Protein AF-A0A7V0I9E2-F1 (afdb_monomer_lite)

pLDDT: mean 89.2, std 16.23, range [35.03, 98.44]

Sequence (80 aa):
MAAAGARNDVPRLFVPGIAWDSRGVRPGDLFFALPGARCDGHDFIPEAIAKGAVAVIGERELPDLPVPYVRVPDAREALG

Foldseek 3Di:
DDDPPDPPPADDADAPEEEADLVPAAARHEYEQACDPVDTSVVCVVSNVVRHHQEYEYADDDPDDPHHYHHDPHSVVVVD

Secondary structure (DSSP, 8-state):
------S--S-------EESSGGG--TTPEEE--B-SS-BGGGGHHHHHHTT--EEEESS--PPPSS-EEE-S-HHHHH-

Structure (mmCIF, N/CA/C/O backbone):
data_AF-A0A7V0I9E2-F1
#
_entry.id   AF-A0A7V0I9E2-F1
#
loop_
_atom_site.group_PDB
_atom_site.id
_atom_site.type_symbol
_atom_site.label_atom_id
_atom_site.label_alt_id
_atom_site.label_comp_id
_atom_site.label_asym_id
_atom_site.label_entity_id
_atom_site.label_seq_id
_atom_site.pdbx_PDB_ins_code
_atom_site.Cartn_x
_atom_site.Cartn_y
_atom_site.Cartn_z
_atom_site.occupancy
_atom_site.B_iso_or_equiv
_atom_site.auth_seq_id
_atom_site.auth_comp_id
_atom_site.auth_asym_id
_atom_site.auth_atom_id
_atom_site.pdbx_PDB_model_num
ATOM 1 N N . MET A 1 1 ? 30.071 -8.219 12.538 1.00 38.66 1 MET A N 1
ATOM 2 C CA . MET A 1 1 ? 29.169 -7.081 12.265 1.00 38.66 1 MET A CA 1
ATOM 3 C C . MET A 1 1 ? 27.797 -7.680 11.999 1.00 38.66 1 MET A C 1
ATOM 5 O O . MET A 1 1 ? 27.732 -8.598 11.196 1.00 38.66 1 MET A O 1
ATOM 9 N N . ALA A 1 2 ? 26.805 -7.331 12.820 1.00 35.03 2 ALA A N 1
ATOM 10 C CA . ALA A 1 2 ? 25.661 -8.172 13.183 1.00 35.03 2 ALA A CA 1
ATOM 11 C C . ALA A 1 2 ? 24.937 -8.844 12.000 1.00 35.03 2 ALA A C 1
ATOM 13 O O . ALA A 1 2 ? 24.546 -8.189 11.039 1.00 35.03 2 ALA A O 1
ATOM 14 N N . ALA A 1 3 ? 24.751 -10.162 12.116 1.00 36.69 3 ALA A N 1
ATOM 15 C CA . ALA A 1 3 ? 23.827 -10.921 11.290 1.00 36.69 3 ALA A CA 1
ATOM 16 C C . ALA A 1 3 ? 22.434 -10.284 11.389 1.00 36.69 3 ALA A C 1
ATOM 18 O O . ALA A 1 3 ? 21.999 -9.957 12.493 1.00 36.69 3 ALA A O 1
ATOM 19 N N . ALA A 1 4 ? 21.774 -10.103 10.242 1.00 48.97 4 ALA A N 1
ATOM 20 C CA . ALA A 1 4 ? 20.394 -9.653 10.125 1.00 48.97 4 ALA A CA 1
ATOM 21 C C . ALA A 1 4 ? 19.501 -10.476 11.068 1.00 48.97 4 ALA A C 1
ATOM 23 O O . ALA A 1 4 ? 19.148 -11.622 10.783 1.00 48.97 4 ALA A O 1
ATOM 24 N N . GLY A 1 5 ? 19.217 -9.909 12.238 1.00 37.69 5 GLY A N 1
ATOM 25 C CA . GLY A 1 5 ? 18.392 -10.527 13.257 1.00 37.69 5 GLY A CA 1
ATOM 26 C C . GLY A 1 5 ? 16.966 -10.570 12.743 1.00 37.69 5 GLY A C 1
ATOM 27 O O . GLY A 1 5 ? 16.348 -9.528 12.610 1.00 37.69 5 GLY A O 1
ATOM 28 N N . ALA A 1 6 ? 16.512 -11.773 12.394 1.00 48.25 6 ALA A N 1
ATOM 29 C CA . ALA A 1 6 ? 15.121 -12.200 12.294 1.00 48.25 6 ALA A CA 1
ATOM 30 C C . ALA A 1 6 ? 14.097 -11.132 11.846 1.00 48.25 6 ALA A C 1
ATOM 32 O O . ALA A 1 6 ? 13.648 -10.322 12.647 1.00 48.25 6 ALA A O 1
ATOM 33 N N . ARG A 1 7 ? 13.626 -11.247 10.595 1.00 57.00 7 ARG A N 1
ATOM 34 C CA . ARG A 1 7 ? 12.423 -10.595 10.032 1.00 57.00 7 ARG A CA 1
ATOM 35 C C . ARG A 1 7 ? 11.128 -11.008 10.779 1.00 57.00 7 ARG A C 1
ATOM 37 O O . ARG A 1 7 ? 10.247 -11.611 10.178 1.00 57.00 7 ARG A O 1
ATOM 44 N N . ASN A 1 8 ? 11.049 -10.798 12.093 1.00 51.59 8 ASN A N 1
ATOM 45 C CA . ASN A 1 8 ? 10.017 -11.336 12.994 1.00 51.59 8 ASN A CA 1
ATOM 46 C C . ASN A 1 8 ? 9.437 -10.285 13.963 1.00 51.59 8 ASN A C 1
ATOM 48 O O . ASN A 1 8 ? 8.659 -10.641 14.844 1.00 51.59 8 ASN A O 1
ATOM 52 N N . ASP A 1 9 ? 9.796 -9.011 13.819 1.00 66.38 9 ASP A N 1
ATOM 53 C CA . ASP A 1 9 ? 9.224 -7.876 14.557 1.00 66.38 9 ASP A CA 1
ATOM 54 C C . ASP A 1 9 ? 8.035 -7.221 13.831 1.00 66.38 9 ASP A C 1
ATOM 56 O O . ASP A 1 9 ? 7.385 -6.326 14.372 1.00 66.38 9 ASP A O 1
ATOM 60 N N . VAL A 1 10 ? 7.691 -7.703 12.635 1.00 67.12 10 VAL A N 1
ATOM 61 C CA . VAL A 1 10 ? 6.463 -7.303 11.946 1.00 67.12 10 VAL A CA 1
ATOM 62 C C . VAL A 1 10 ? 5.234 -7.891 12.654 1.00 67.12 10 VAL A C 1
ATOM 64 O O . VAL A 1 10 ? 5.190 -9.097 12.926 1.00 67.12 10 VAL A O 1
ATOM 67 N N . PRO A 1 11 ? 4.210 -7.074 12.961 1.00 77.12 11 PRO A N 1
ATOM 68 C CA . PRO A 1 11 ? 2.995 -7.569 13.591 1.00 77.12 11 PRO A CA 1
ATOM 69 C C . PRO A 1 11 ? 2.317 -8.609 12.695 1.00 77.12 11 PRO A C 1
ATOM 71 O O . PRO A 1 11 ? 2.283 -8.485 11.470 1.00 77.12 11 PRO A O 1
ATOM 74 N N . ARG A 1 12 ? 1.738 -9.644 13.312 1.00 84.94 12 ARG A N 1
ATOM 75 C CA . ARG A 1 12 ? 0.901 -10.606 12.587 1.00 84.94 12 ARG A CA 1
ATOM 76 C C . ARG A 1 12 ? -0.402 -9.920 12.193 1.00 84.94 12 ARG A C 1
ATOM 78 O O . ARG A 1 12 ? -1.251 -9.679 13.047 1.00 84.94 12 ARG A O 1
ATOM 85 N N . LEU A 1 13 ? -0.547 -9.623 10.906 1.00 88.31 13 LEU A N 1
ATOM 86 C CA . LEU A 1 13 ? -1.738 -8.999 10.341 1.00 88.31 13 LEU A CA 1
ATOM 87 C C . LEU A 1 13 ? -2.581 -10.031 9.593 1.00 88.31 13 LEU A C 1
ATOM 89 O O . LEU A 1 13 ? -2.057 -10.870 8.861 1.00 88.31 13 LEU A O 1
ATOM 93 N N . PHE A 1 14 ? -3.898 -9.952 9.767 1.00 92.25 14 PHE A N 1
ATOM 94 C CA . PHE A 1 14 ? -4.841 -10.656 8.908 1.00 92.25 14 PHE A CA 1
ATOM 95 C C . PHE A 1 14 ? -5.087 -9.811 7.656 1.00 92.25 14 PHE A C 1
ATOM 97 O O . PHE A 1 14 ? -5.592 -8.696 7.762 1.00 92.25 14 PHE A O 1
ATOM 104 N N . VAL A 1 15 ? -4.718 -10.346 6.491 1.00 95.00 15 VAL A N 1
ATOM 105 C CA . VAL A 1 15 ? -4.809 -9.668 5.190 1.00 95.00 15 VAL A CA 1
ATOM 106 C C . VAL A 1 15 ? -5.748 -10.479 4.285 1.00 95.00 15 VAL A C 1
ATOM 108 O O . VAL A 1 15 ? -5.310 -11.459 3.681 1.00 95.00 15 VAL A O 1
ATOM 111 N N . PRO A 1 16 ? -7.050 -10.144 4.217 1.00 95.56 16 PRO A N 1
ATOM 112 C CA . PRO A 1 16 ? -8.026 -10.866 3.398 1.00 95.56 16 PRO A CA 1
ATOM 113 C C . PRO A 1 16 ? -7.930 -10.552 1.898 1.00 95.56 16 PRO A C 1
ATOM 115 O O . PRO A 1 16 ? -8.529 -11.269 1.096 1.00 95.56 16 PRO A O 1
ATOM 118 N N . GLY A 1 17 ? -7.218 -9.489 1.517 1.00 96.75 17 GLY A N 1
ATOM 119 C CA . GLY A 1 17 ? -7.153 -9.006 0.144 1.00 96.75 17 GLY A CA 1
ATOM 120 C C . GLY A 1 17 ? -5.914 -8.166 -0.141 1.00 96.75 17 GLY A C 1
ATOM 121 O O . GLY A 1 17 ? -5.179 -7.757 0.760 1.00 96.75 17 GLY A O 1
ATOM 122 N N . ILE A 1 18 ? -5.678 -7.935 -1.429 1.00 97.38 18 ILE A N 1
ATOM 123 C CA . ILE A 1 18 ? -4.592 -7.101 -1.942 1.00 97.38 18 ILE A CA 1
ATOM 124 C C . ILE A 1 18 ? -5.169 -6.080 -2.921 1.00 97.38 18 ILE A C 1
ATOM 126 O O . ILE A 1 18 ? -6.115 -6.381 -3.653 1.00 97.38 18 ILE A O 1
ATOM 130 N N . ALA A 1 19 ? -4.579 -4.892 -2.969 1.00 97.94 19 ALA A N 1
ATOM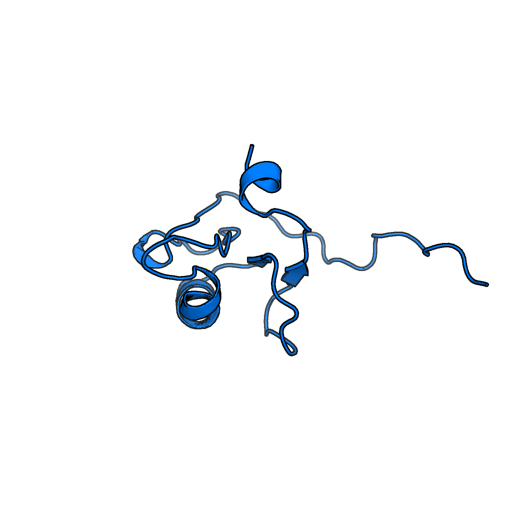 131 C CA . ALA A 1 19 ? -4.941 -3.850 -3.921 1.00 97.94 19 ALA A CA 1
ATOM 132 C C . ALA A 1 19 ? -3.688 -3.107 -4.396 1.00 97.94 19 ALA A C 1
ATOM 134 O O . ALA A 1 19 ? -2.797 -2.824 -3.608 1.00 97.94 19 ALA A O 1
ATOM 135 N N . TRP A 1 20 ? -3.626 -2.744 -5.674 1.00 96.31 20 TRP A N 1
ATOM 136 C CA . TRP A 1 20 ? -2.574 -1.880 -6.244 1.00 96.31 20 TRP A CA 1
ATOM 137 C C . TRP A 1 20 ? -3.147 -0.603 -6.883 1.00 96.31 20 TRP A C 1
ATOM 139 O O . TRP A 1 20 ? -2.431 0.178 -7.502 1.00 96.31 20 TRP A O 1
ATOM 149 N N . ASP A 1 21 ? -4.456 -0.387 -6.730 1.00 96.44 21 ASP A N 1
ATOM 150 C CA . ASP A 1 21 ? -5.169 0.835 -7.095 1.00 96.44 21 ASP A CA 1
ATOM 151 C C . ASP A 1 21 ? -5.871 1.356 -5.838 1.00 96.44 21 ASP A C 1
ATOM 153 O O . ASP A 1 21 ? -6.765 0.693 -5.303 1.00 96.44 21 ASP A O 1
ATOM 157 N N . SER A 1 22 ? -5.473 2.539 -5.357 1.00 96.56 22 SER A N 1
ATOM 158 C CA . SER A 1 22 ? -6.024 3.147 -4.138 1.00 96.56 22 SER A CA 1
ATOM 159 C C . SER A 1 22 ? -7.543 3.316 -4.215 1.00 96.56 22 SER A C 1
ATOM 161 O O . SER A 1 22 ? -8.230 3.296 -3.192 1.00 96.56 22 SER A O 1
ATOM 163 N N . ARG A 1 23 ? -8.116 3.414 -5.423 1.00 96.44 23 ARG A N 1
ATOM 164 C CA . ARG A 1 23 ? -9.566 3.521 -5.650 1.00 96.44 23 ARG A CA 1
ATOM 165 C C . ARG A 1 23 ? -10.323 2.257 -5.256 1.00 96.44 23 ARG A C 1
ATOM 167 O O . ARG A 1 23 ? -11.488 2.366 -4.886 1.00 96.44 23 ARG A O 1
ATOM 174 N N . GLY A 1 24 ? -9.664 1.101 -5.315 1.00 96.94 24 GLY A N 1
ATOM 175 C CA . GLY A 1 24 ? -10.238 -0.212 -5.028 1.00 96.94 24 GLY A CA 1
ATOM 176 C C . GLY A 1 24 ? -9.932 -0.771 -3.638 1.00 96.94 24 GLY A C 1
ATOM 177 O O . GLY A 1 24 ? -10.450 -1.838 -3.321 1.00 96.94 24 GLY A O 1
ATOM 178 N N . VAL A 1 25 ? -9.123 -0.080 -2.826 1.00 98.44 25 VAL A N 1
A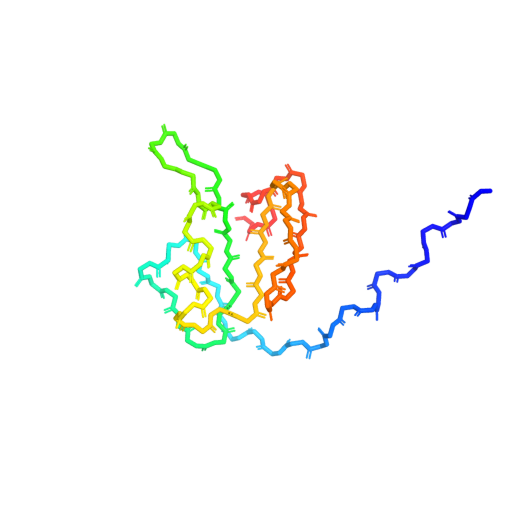TOM 179 C CA . VAL A 1 25 ? -8.747 -0.528 -1.474 1.00 98.44 25 VAL A CA 1
ATOM 180 C C . VAL A 1 25 ? -9.984 -0.711 -0.598 1.00 98.44 25 VAL A C 1
ATOM 182 O O . VAL A 1 25 ? -10.844 0.173 -0.521 1.00 98.44 25 VAL A O 1
ATOM 185 N N . ARG A 1 26 ? -10.043 -1.850 0.091 1.00 97.88 26 ARG A N 1
ATOM 186 C CA . ARG A 1 26 ? -11.043 -2.181 1.106 1.00 97.88 26 ARG A CA 1
ATOM 187 C C . ARG A 1 26 ? -10.389 -2.276 2.489 1.00 97.88 26 ARG A C 1
ATOM 189 O O . ARG A 1 26 ? -9.189 -2.540 2.587 1.00 97.88 26 ARG A O 1
ATOM 196 N N . PRO A 1 27 ? -11.164 -2.103 3.575 1.00 97.81 27 PRO A N 1
ATOM 197 C CA . PRO A 1 27 ? -10.649 -2.301 4.924 1.00 97.81 27 PRO A CA 1
ATOM 198 C C . PRO A 1 27 ? -10.038 -3.697 5.100 1.00 97.81 27 PRO A C 1
ATOM 200 O O . PRO A 1 27 ? -10.708 -4.700 4.854 1.00 97.81 27 PRO A O 1
ATOM 203 N N . GLY A 1 28 ? -8.783 -3.749 5.547 1.00 97.25 28 GLY A N 1
ATOM 204 C CA . GLY A 1 28 ? -8.024 -4.991 5.714 1.00 97.25 28 GLY A CA 1
ATOM 205 C C . GLY A 1 28 ? -7.031 -5.284 4.589 1.00 97.25 28 GLY A C 1
ATOM 206 O O . GLY A 1 28 ? -6.170 -6.142 4.769 1.00 97.25 28 GLY A O 1
ATOM 207 N N . ASP A 1 29 ? -7.109 -4.593 3.452 1.00 98.31 29 ASP A N 1
ATOM 208 C CA . ASP A 1 29 ? -6.255 -4.916 2.309 1.00 98.31 29 ASP A CA 1
ATOM 209 C C . ASP A 1 29 ? -4.781 -4.561 2.552 1.00 98.31 29 ASP A C 1
ATOM 211 O O . ASP A 1 29 ? -4.431 -3.605 3.252 1.00 98.31 29 ASP A O 1
ATOM 215 N N . LEU A 1 30 ? -3.904 -5.322 1.902 1.00 97.44 30 LEU A N 1
ATOM 216 C CA . LEU A 1 30 ? -2.509 -4.958 1.691 1.00 97.44 30 LEU A CA 1
ATOM 217 C C . LEU A 1 30 ? -2.399 -4.124 0.413 1.00 97.44 30 LEU A C 1
ATOM 219 O O . LEU A 1 30 ? -2.788 -4.580 -0.666 1.00 97.44 30 LEU A O 1
ATOM 223 N N . PHE A 1 31 ? -1.860 -2.911 0.523 1.00 98.31 31 PHE A N 1
ATOM 224 C CA . PHE A 1 31 ? -1.704 -2.024 -0.626 1.00 98.31 31 PHE A CA 1
ATOM 225 C C . PHE A 1 31 ? -0.310 -2.141 -1.258 1.00 98.31 31 PHE A C 1
ATOM 227 O O . PHE A 1 31 ? 0.698 -1.984 -0.577 1.00 98.31 31 PHE A O 1
ATOM 234 N N . PHE A 1 32 ? -0.245 -2.371 -2.566 1.00 98.12 32 PHE A N 1
ATOM 235 C CA . PHE A 1 32 ? 0.987 -2.358 -3.353 1.00 98.12 32 PHE A CA 1
ATOM 236 C C . PHE A 1 32 ? 1.149 -1.008 -4.055 1.00 98.12 32 PHE A C 1
ATOM 238 O O . PHE A 1 32 ? 0.443 -0.692 -5.015 1.00 98.12 32 PHE A O 1
ATOM 245 N N . ALA A 1 33 ? 2.118 -0.224 -3.596 1.00 97.69 33 ALA A N 1
ATOM 246 C CA . ALA A 1 33 ? 2.520 1.041 -4.188 1.00 97.69 33 ALA A CA 1
ATOM 247 C C . ALA A 1 33 ? 3.412 0.798 -5.420 1.00 97.69 33 ALA A C 1
ATOM 249 O O . ALA A 1 33 ? 4.632 0.928 -5.366 1.00 97.69 33 ALA A O 1
ATOM 250 N N . LEU A 1 34 ? 2.797 0.407 -6.539 1.00 96.88 34 LEU A N 1
ATOM 251 C CA . LEU A 1 34 ? 3.528 0.087 -7.767 1.00 96.88 34 LEU A CA 1
ATOM 252 C C . LEU A 1 34 ? 3.983 1.355 -8.512 1.00 96.88 34 LEU A C 1
ATOM 254 O O . LEU A 1 34 ? 3.147 2.224 -8.789 1.00 96.88 34 LEU A O 1
ATOM 258 N N . PRO A 1 35 ? 5.252 1.454 -8.944 1.00 94.56 35 PRO A N 1
ATOM 259 C CA . PRO A 1 35 ? 5.663 2.497 -9.873 1.00 94.56 35 PRO A CA 1
ATOM 260 C C . PRO A 1 35 ? 5.037 2.261 -11.256 1.00 94.56 35 PRO A C 1
ATOM 262 O O . PRO A 1 35 ? 4.991 1.140 -11.790 1.00 94.56 35 PRO A O 1
ATOM 265 N N . GLY A 1 36 ? 4.553 3.342 -11.863 1.00 90.38 36 GLY A N 1
ATOM 266 C CA . GLY A 1 36 ? 3.929 3.338 -13.181 1.00 90.38 36 GLY A CA 1
ATOM 267 C C . GLY A 1 36 ? 4.482 4.434 -14.087 1.00 90.38 36 GLY A C 1
ATOM 268 O O . GLY A 1 36 ? 5.066 5.413 -13.637 1.00 90.38 36 GLY A O 1
ATOM 269 N N . ALA A 1 37 ? 4.259 4.291 -15.396 1.00 90.75 37 ALA A N 1
ATOM 270 C CA . ALA A 1 37 ? 4.747 5.253 -16.390 1.00 90.75 37 ALA A CA 1
ATOM 271 C C . ALA A 1 37 ? 4.036 6.620 -16.334 1.00 90.75 37 ALA A C 1
ATOM 273 O O . ALA A 1 37 ? 4.569 7.615 -16.816 1.00 90.75 37 ALA A O 1
ATOM 274 N N . ARG A 1 38 ? 2.807 6.664 -15.801 1.00 91.88 38 ARG A N 1
ATOM 275 C CA . ARG A 1 38 ? 1.969 7.878 -15.740 1.00 91.88 38 ARG A CA 1
ATOM 276 C C . ARG A 1 38 ? 1.803 8.427 -14.330 1.00 91.88 38 ARG A C 1
ATOM 278 O O . ARG A 1 3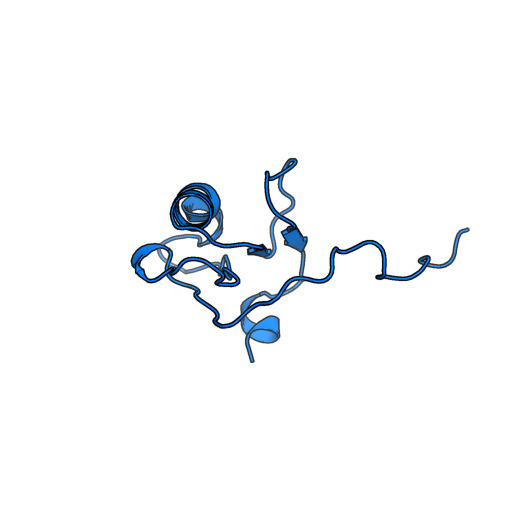8 ? 1.643 9.629 -14.164 1.00 91.88 38 ARG A O 1
ATOM 285 N N . CYS A 1 39 ? 1.765 7.541 -13.348 1.00 93.75 39 CYS A N 1
ATOM 286 C CA . CYS A 1 39 ? 1.585 7.865 -11.946 1.00 93.75 39 CYS A CA 1
ATOM 287 C C . CYS A 1 39 ? 2.373 6.862 -11.112 1.00 93.75 39 CYS A C 1
ATOM 289 O O . CYS A 1 39 ? 2.550 5.715 -11.532 1.00 93.75 39 CYS A O 1
ATOM 291 N N . ASP A 1 40 ? 2.812 7.287 -9.936 1.00 95.19 40 ASP A N 1
ATOM 292 C CA . ASP A 1 40 ? 3.501 6.424 -8.995 1.00 95.19 40 ASP A CA 1
ATOM 293 C C . ASP A 1 40 ? 2.554 6.039 -7.850 1.00 95.19 40 ASP A C 1
ATOM 295 O O . ASP A 1 40 ? 1.975 6.903 -7.193 1.00 95.19 40 ASP A O 1
ATOM 299 N N . GLY A 1 41 ? 2.386 4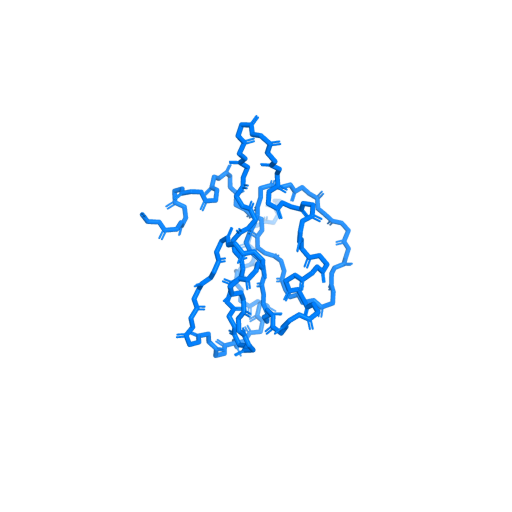.734 -7.613 1.00 96.56 41 GLY A N 1
ATOM 300 C CA . GLY A 1 41 ? 1.549 4.183 -6.548 1.00 96.56 41 GLY A CA 1
ATOM 301 C C . GLY A 1 41 ? 1.894 4.707 -5.151 1.00 96.56 41 GLY A C 1
ATOM 302 O O . GLY A 1 41 ? 1.007 4.800 -4.302 1.00 96.56 41 GLY A O 1
ATOM 303 N N . HIS A 1 42 ? 3.149 5.099 -4.914 1.00 97.81 42 HIS A N 1
ATOM 304 C CA . HIS A 1 42 ? 3.590 5.637 -3.625 1.00 97.81 42 HIS A CA 1
ATOM 305 C C . HIS A 1 42 ? 2.892 6.950 -3.272 1.00 97.81 42 HIS A C 1
ATOM 307 O O . HIS A 1 42 ? 2.635 7.217 -2.098 1.00 97.81 42 HIS A O 1
ATOM 313 N N . ASP A 1 43 ? 2.527 7.743 -4.278 1.00 97.19 43 ASP A N 1
ATOM 314 C CA . ASP A 1 43 ? 1.859 9.027 -4.071 1.00 97.19 43 ASP A CA 1
ATOM 315 C C . ASP A 1 43 ? 0.409 8.835 -3.567 1.00 97.19 43 ASP A C 1
ATOM 317 O O . ASP A 1 43 ? -0.192 9.758 -3.017 1.00 97.19 43 ASP A O 1
ATOM 321 N N . PHE A 1 44 ? -0.138 7.616 -3.681 1.00 97.81 44 PHE A N 1
ATOM 322 C CA . PHE A 1 44 ? -1.489 7.247 -3.241 1.00 97.81 44 PHE A CA 1
ATOM 323 C C . PHE A 1 44 ? -1.528 6.476 -1.914 1.00 97.81 44 PHE A C 1
ATOM 325 O O . PHE A 1 44 ? -2.605 6.085 -1.458 1.00 97.81 44 PHE A O 1
ATOM 332 N N . ILE A 1 45 ? -0.382 6.286 -1.253 1.00 97.88 45 ILE A N 1
ATOM 333 C CA . ILE A 1 45 ? -0.306 5.633 0.063 1.00 97.88 45 ILE A CA 1
ATOM 334 C C . ILE A 1 45 ? -1.227 6.298 1.103 1.00 97.88 45 ILE A C 1
ATOM 336 O O . ILE A 1 45 ? -1.959 5.567 1.775 1.00 97.88 45 ILE A O 1
ATOM 340 N N . PRO A 1 46 ? -1.284 7.643 1.232 1.00 97.56 46 PRO A N 1
ATOM 341 C CA . PRO A 1 46 ? -2.188 8.280 2.191 1.00 97.56 46 PRO A CA 1
ATOM 342 C C . PRO A 1 46 ? -3.664 7.939 1.943 1.00 97.56 46 PRO A C 1
ATOM 344 O O . PRO A 1 46 ? -4.416 7.714 2.889 1.00 97.56 46 PRO A O 1
ATOM 347 N N . GLU A 1 47 ? -4.076 7.854 0.674 1.00 98.25 47 GLU A N 1
ATOM 348 C CA . GLU A 1 47 ? -5.445 7.491 0.298 1.00 98.25 47 GLU A CA 1
ATOM 349 C C . GLU A 1 47 ? -5.748 6.022 0.624 1.00 98.25 47 GLU A C 1
ATOM 351 O O . GLU A 1 47 ? -6.810 5.715 1.169 1.00 98.25 47 GLU A O 1
ATOM 356 N N . ALA A 1 48 ? -4.815 5.114 0.327 1.00 98.31 48 ALA A N 1
ATOM 357 C CA . ALA A 1 48 ? -4.959 3.696 0.639 1.00 98.31 48 ALA A CA 1
ATOM 358 C C . ALA A 1 48 ? -5.103 3.461 2.152 1.00 98.31 48 ALA A C 1
ATOM 360 O O . ALA A 1 48 ? -6.004 2.744 2.588 1.00 98.31 48 ALA A O 1
ATOM 361 N N . ILE A 1 49 ? -4.273 4.127 2.962 1.00 98.06 49 ILE A N 1
ATOM 362 C CA . ILE A 1 49 ? -4.358 4.075 4.428 1.00 98.06 49 ILE A CA 1
ATOM 363 C C . ILE A 1 49 ? -5.714 4.607 4.905 1.00 98.06 49 ILE A C 1
ATOM 365 O O . ILE A 1 49 ? -6.379 3.953 5.706 1.00 98.06 49 ILE A O 1
ATOM 369 N N . ALA A 1 50 ? -6.169 5.749 4.378 1.00 98.06 50 ALA A N 1
ATOM 370 C CA . ALA A 1 50 ? -7.464 6.328 4.742 1.00 98.06 50 ALA A CA 1
ATOM 371 C C . ALA A 1 50 ? -8.654 5.399 4.425 1.00 98.06 50 ALA A C 1
ATOM 373 O O . ALA A 1 50 ? -9.678 5.451 5.105 1.00 98.06 50 ALA A O 1
ATOM 374 N N . LYS A 1 51 ? -8.517 4.528 3.420 1.00 98.19 51 LYS A N 1
ATOM 375 C CA . LYS A 1 51 ? -9.515 3.511 3.045 1.00 98.19 51 LYS A CA 1
ATOM 376 C C . LYS A 1 51 ? -9.413 2.205 3.833 1.00 98.19 51 LYS A C 1
ATOM 378 O O . LYS A 1 51 ? -10.269 1.335 3.680 1.00 98.19 51 LYS A O 1
ATOM 383 N N . GLY A 1 52 ? -8.413 2.083 4.702 1.00 97.25 52 GLY A N 1
ATOM 384 C CA . GLY A 1 52 ? -8.248 0.945 5.597 1.00 97.25 52 GLY A CA 1
ATOM 385 C C . GLY A 1 52 ? -7.246 -0.098 5.117 1.00 97.25 52 GLY A C 1
ATOM 386 O O . GLY A 1 52 ? -7.331 -1.241 5.570 1.00 97.25 52 GLY A O 1
ATOM 387 N N . ALA A 1 53 ? -6.303 0.268 4.242 1.00 98.12 53 ALA A N 1
ATOM 388 C CA . ALA A 1 53 ? -5.129 -0.568 4.023 1.00 98.12 53 ALA A CA 1
ATOM 389 C C . ALA A 1 53 ? -4.388 -0.761 5.353 1.00 98.12 53 ALA A C 1
ATOM 391 O O . ALA A 1 53 ? -4.081 0.209 6.046 1.00 98.12 53 ALA A O 1
ATOM 392 N N . VAL A 1 54 ? -4.112 -2.012 5.716 1.00 97.25 54 VAL A N 1
ATOM 393 C CA . VAL A 1 54 ? -3.499 -2.361 7.013 1.00 97.25 54 VAL A CA 1
ATOM 394 C C . VAL A 1 54 ? -1.982 -2.463 6.948 1.00 97.25 54 VAL A C 1
ATOM 396 O O . VAL A 1 54 ? -1.327 -2.516 7.984 1.00 97.25 54 VAL A O 1
ATOM 399 N N . ALA A 1 55 ? -1.429 -2.505 5.739 1.00 96.44 55 ALA A N 1
ATOM 400 C CA . ALA A 1 55 ? -0.004 -2.479 5.457 1.00 96.44 55 ALA A CA 1
ATOM 401 C C . ALA A 1 55 ? 0.221 -2.052 4.002 1.00 96.44 55 ALA A C 1
ATOM 403 O O . ALA A 1 55 ? -0.695 -2.098 3.172 1.00 96.44 55 ALA A O 1
ATOM 404 N N . VAL A 1 56 ? 1.454 -1.657 3.695 1.00 97.00 56 VAL A N 1
ATOM 405 C CA . VAL A 1 56 ? 1.861 -1.214 2.361 1.00 97.00 56 VAL A CA 1
ATOM 406 C C . VAL A 1 56 ? 3.147 -1.924 1.936 1.00 97.00 56 VAL A C 1
ATOM 408 O O . VAL A 1 56 ? 4.076 -2.058 2.731 1.00 97.00 56 VAL A O 1
ATOM 411 N N . ILE A 1 57 ? 3.216 -2.344 0.674 1.00 96.62 57 ILE A N 1
ATOM 412 C CA . ILE A 1 57 ? 4.443 -2.788 0.003 1.00 96.62 57 ILE A CA 1
ATOM 413 C C . ILE A 1 57 ? 4.834 -1.735 -1.026 1.00 96.62 57 ILE A C 1
ATOM 415 O O . ILE A 1 57 ? 3.991 -1.292 -1.802 1.00 96.62 57 ILE A O 1
ATOM 419 N N . GLY A 1 58 ? 6.103 -1.343 -1.045 1.00 97.19 58 GLY A N 1
ATOM 420 C CA . GLY A 1 58 ? 6.616 -0.370 -2.005 1.00 97.19 58 GLY A CA 1
ATOM 421 C C . GLY A 1 58 ? 8.126 -0.459 -2.167 1.00 97.19 58 GLY A C 1
ATOM 422 O O . GLY A 1 58 ? 8.795 -1.260 -1.521 1.00 97.19 58 GLY A O 1
ATOM 423 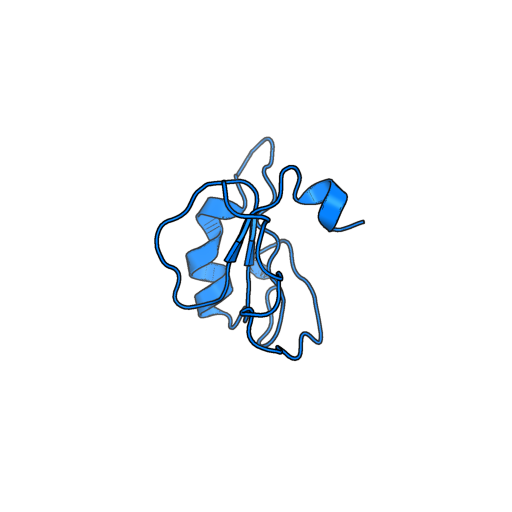N N . GLU A 1 59 ? 8.665 0.374 -3.042 1.00 96.62 59 GLU A N 1
ATOM 424 C CA . GLU A 1 59 ? 10.077 0.385 -3.434 1.00 96.62 59 GLU A CA 1
ATOM 425 C C . GLU A 1 59 ? 10.837 1.576 -2.838 1.00 96.62 59 GLU A C 1
ATOM 427 O O . GLU A 1 59 ? 12.045 1.507 -2.600 1.00 96.62 59 GLU A O 1
ATOM 432 N N . ARG A 1 60 ? 10.136 2.678 -2.543 1.00 95.38 60 ARG A N 1
ATOM 433 C CA . ARG A 1 60 ? 10.757 3.904 -2.026 1.00 95.38 60 ARG A CA 1
ATOM 434 C C . ARG A 1 60 ? 11.130 3.775 -0.550 1.00 95.38 60 ARG A C 1
ATOM 436 O O . ARG A 1 60 ? 10.494 3.050 0.214 1.00 95.38 60 ARG A O 1
ATOM 443 N N . GLU A 1 61 ? 12.148 4.521 -0.133 1.00 93.75 61 GLU A N 1
ATOM 444 C CA . GLU A 1 61 ? 12.360 4.821 1.284 1.00 93.75 61 GLU A CA 1
ATOM 445 C C . GLU A 1 61 ? 11.352 5.889 1.706 1.00 93.75 61 GLU A C 1
ATOM 447 O O . GLU A 1 61 ? 11.292 6.957 1.095 1.00 93.75 61 GLU A O 1
ATOM 452 N N . LEU A 1 62 ? 10.526 5.577 2.701 1.00 88.56 62 LEU A N 1
ATOM 453 C CA . LEU A 1 62 ? 9.470 6.459 3.184 1.00 88.56 62 LEU A CA 1
ATOM 454 C C . LEU A 1 62 ? 9.673 6.756 4.672 1.00 88.56 62 LEU A C 1
ATOM 456 O O . LEU A 1 62 ? 10.218 5.911 5.385 1.00 88.56 62 LEU A O 1
ATOM 460 N N . PRO A 1 63 ? 9.241 7.942 5.140 1.00 82.44 63 PRO A N 1
ATOM 461 C CA . PRO A 1 63 ? 9.183 8.239 6.566 1.00 82.44 63 PRO A CA 1
ATOM 462 C C . PRO A 1 63 ? 8.156 7.336 7.268 1.00 82.44 63 PRO A C 1
ATOM 464 O O . PRO A 1 63 ? 7.374 6.647 6.611 1.00 82.44 63 PRO A O 1
ATOM 467 N N . ASP A 1 64 ? 8.136 7.377 8.601 1.00 88.06 64 ASP A N 1
ATOM 468 C CA . ASP A 1 64 ? 7.224 6.572 9.415 1.00 88.06 64 ASP A CA 1
ATOM 469 C C . ASP A 1 64 ? 5.761 6.721 8.966 1.00 88.06 64 ASP A C 1
ATOM 471 O O . ASP A 1 64 ? 5.197 7.818 8.922 1.00 88.06 64 ASP A O 1
ATOM 475 N N . LEU A 1 65 ? 5.147 5.583 8.637 1.00 92.94 65 LEU A N 1
ATOM 476 C CA . LEU A 1 65 ? 3.738 5.469 8.282 1.00 92.94 65 LEU A CA 1
ATOM 477 C C . LEU A 1 65 ? 2.940 4.926 9.476 1.00 92.94 65 LEU A C 1
ATOM 479 O O . LEU A 1 65 ? 3.468 4.160 10.282 1.00 92.94 65 LEU A O 1
ATOM 483 N N . PRO A 1 66 ? 1.640 5.257 9.586 1.00 94.38 66 PRO A N 1
ATOM 484 C CA . PRO A 1 66 ? 0.780 4.736 10.653 1.00 94.38 66 PRO A CA 1
ATOM 485 C C . PRO A 1 66 ? 0.473 3.234 10.512 1.00 94.38 66 PRO A C 1
ATOM 487 O O . PRO A 1 66 ? -0.158 2.652 11.391 1.00 94.38 66 PRO A O 1
ATOM 490 N N . VAL A 1 67 ? 0.892 2.614 9.407 1.00 94.69 67 VAL A N 1
ATOM 491 C CA . VAL A 1 67 ? 0.763 1.182 9.129 1.00 94.69 67 VAL A CA 1
ATOM 492 C C . VAL A 1 67 ? 2.124 0.614 8.729 1.00 94.69 67 VAL A C 1
ATOM 494 O O . VAL A 1 67 ? 2.954 1.361 8.204 1.00 94.69 67 VAL A O 1
ATOM 497 N N . PRO A 1 68 ? 2.374 -0.693 8.927 1.00 94.50 68 PRO A N 1
ATOM 498 C CA . PRO A 1 68 ? 3.618 -1.314 8.496 1.00 94.50 68 PRO A CA 1
ATOM 499 C C . PRO A 1 68 ? 3.893 -1.101 7.008 1.00 94.50 68 PRO A C 1
ATOM 501 O O . PRO A 1 68 ? 3.013 -1.278 6.160 1.00 94.50 68 PRO A O 1
ATOM 504 N N . TYR A 1 69 ? 5.143 -0.767 6.707 1.00 94.38 69 TYR A N 1
ATOM 505 C CA . TYR A 1 69 ? 5.644 -0.598 5.353 1.00 94.38 69 TYR A CA 1
ATOM 506 C C . TYR A 1 69 ? 6.756 -1.604 5.086 1.00 94.38 69 TYR A C 1
ATOM 508 O O . TYR A 1 69 ? 7.759 -1.640 5.799 1.00 94.38 69 TYR A O 1
ATOM 516 N N . VAL A 1 70 ? 6.583 -2.423 4.052 1.00 93.19 70 VAL A N 1
ATOM 517 C CA . VAL A 1 70 ? 7.590 -3.389 3.619 1.00 93.19 70 VAL A CA 1
ATOM 518 C C . VAL A 1 70 ? 8.230 -2.871 2.343 1.00 93.19 70 VAL A C 1
ATOM 520 O O . VAL A 1 70 ? 7.633 -2.923 1.266 1.00 93.19 70 VAL A O 1
ATOM 523 N N . ARG A 1 71 ? 9.469 -2.384 2.467 1.00 94.62 71 ARG A N 1
ATOM 524 C CA . ARG A 1 71 ? 10.267 -1.994 1.306 1.00 94.62 71 ARG A CA 1
ATOM 525 C C . ARG A 1 71 ? 10.803 -3.234 0.596 1.00 94.62 71 ARG A C 1
ATOM 527 O O . ARG A 1 71 ? 11.504 -4.042 1.210 1.00 94.62 71 ARG A O 1
ATOM 534 N N . VAL A 1 72 ? 10.532 -3.342 -0.696 1.00 95.50 72 VAL A N 1
ATOM 535 C CA . VAL A 1 72 ? 11.042 -4.390 -1.584 1.00 95.50 72 VAL A CA 1
ATOM 536 C C . VAL A 1 72 ? 11.835 -3.774 -2.740 1.00 95.50 72 VAL A C 1
ATOM 538 O O . VAL A 1 72 ? 11.644 -2.600 -3.039 1.00 95.50 72 VAL A O 1
ATOM 541 N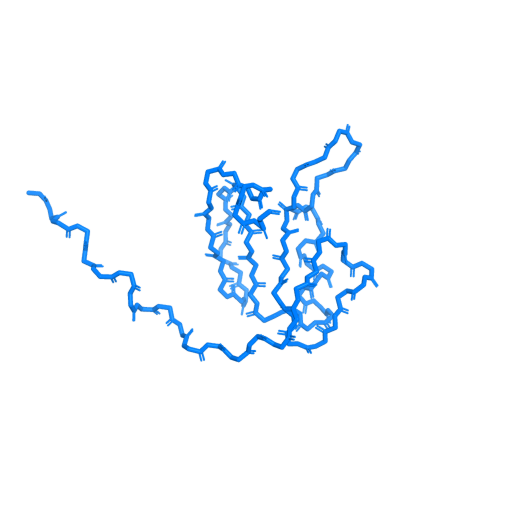 N . PRO A 1 73 ? 12.744 -4.523 -3.385 1.00 95.19 73 PRO A N 1
ATOM 542 C CA . PRO A 1 73 ? 13.463 -4.023 -4.558 1.00 95.19 73 PRO A CA 1
ATOM 543 C C . PRO A 1 73 ? 12.566 -3.812 -5.787 1.00 95.19 73 PRO A C 1
ATOM 545 O O . PRO A 1 73 ? 12.813 -2.885 -6.546 1.00 95.19 73 PRO A O 1
ATOM 548 N N . ASP A 1 74 ? 11.552 -4.665 -5.969 1.00 95.94 74 ASP A N 1
ATOM 549 C CA . ASP A 1 74 ? 10.569 -4.588 -7.055 1.00 95.94 74 ASP A CA 1
ATOM 550 C C . ASP A 1 74 ? 9.199 -5.026 -6.514 1.00 95.94 74 ASP A C 1
ATOM 552 O O . ASP A 1 74 ? 9.017 -6.159 -6.053 1.00 95.94 74 ASP A O 1
ATOM 556 N N . ALA A 1 75 ? 8.231 -4.108 -6.511 1.00 95.69 75 ALA A N 1
ATOM 557 C CA . ALA A 1 75 ? 6.904 -4.373 -5.968 1.00 95.69 75 ALA A CA 1
ATOM 558 C C . ALA A 1 75 ? 6.016 -5.170 -6.933 1.00 95.69 75 ALA A C 1
ATOM 560 O O . ALA A 1 75 ? 5.076 -5.828 -6.487 1.00 95.69 75 ALA A O 1
ATOM 561 N N . ARG A 1 76 ? 6.304 -5.140 -8.240 1.00 94.50 76 ARG A N 1
ATOM 562 C CA . ARG A 1 76 ? 5.575 -5.920 -9.248 1.00 94.50 76 ARG A CA 1
ATOM 563 C C . ARG A 1 76 ? 5.992 -7.387 -9.199 1.00 94.50 76 ARG A C 1
ATOM 565 O O . ARG A 1 76 ? 5.124 -8.245 -9.276 1.00 94.50 76 ARG A O 1
ATOM 572 N N . GLU A 1 77 ? 7.276 -7.672 -9.005 1.00 95.88 77 GLU A N 1
ATOM 573 C CA . GLU A 1 77 ? 7.772 -9.032 -8.761 1.00 95.88 77 GLU A CA 1
ATOM 574 C C . GLU A 1 77 ? 7.203 -9.605 -7.454 1.00 95.88 77 GLU A C 1
ATOM 576 O O . GLU A 1 77 ? 6.749 -10.746 -7.419 1.00 95.88 77 GLU A O 1
ATOM 581 N N . ALA A 1 78 ? 7.158 -8.801 -6.386 1.00 93.88 78 ALA A N 1
ATOM 582 C CA . ALA A 1 78 ? 6.596 -9.223 -5.101 1.00 93.88 78 ALA A CA 1
ATOM 583 C C . ALA A 1 78 ? 5.086 -9.533 -5.153 1.00 93.88 78 ALA A C 1
ATOM 585 O O . ALA A 1 78 ? 4.587 -10.265 -4.296 1.00 93.88 78 ALA A O 1
ATOM 586 N N . LEU A 1 79 ? 4.359 -8.961 -6.119 1.00 91.88 79 LEU A N 1
ATOM 587 C CA . LEU A 1 79 ? 2.928 -9.194 -6.315 1.00 91.88 79 LEU A CA 1
ATOM 588 C C . LEU A 1 79 ? 2.635 -10.567 -6.951 1.00 91.88 79 LEU A C 1
ATOM 590 O O . LEU A 1 79 ? 1.597 -11.155 -6.636 1.00 91.88 79 LEU A O 1
ATOM 594 N N . GLY A 1 80 ? 3.555 -11.083 -7.775 1.00 88.69 80 GLY A N 1
ATOM 595 C CA . GLY A 1 80 ? 3.427 -12.355 -8.503 1.00 88.69 80 GLY A CA 1
ATOM 596 C C . GLY A 1 80 ? 3.075 -12.205 -9.977 1.00 88.69 80 GLY A C 1
ATOM 597 O O . GLY A 1 80 ? 2.155 -11.421 -10.305 1.00 88.69 80 GLY A O 1
#

Radius of gyration: 12.9 Å; chains: 1; bounding box: 40×21×31 Å